Protein AF-A0A3E4QDT4-F1 (afdb_monomer_lite)

Radius of gyration: 15.28 Å; chains: 1; bounding box: 35×29×39 Å

Sequence (123 aa):
MFSNYIKPDCNANLKYNVKLIAPSLWNIVSEDVKSSIAVKFASLREVKGKDGANEALSFLKLVNGVSYIPESYKEVIFKKHAQFLIDAHYEWNNFYNEPNFAKELDTLGYEIPIASLNTYLKA

Organism: NCBI:txid28130

Secondary structure (DSSP, 8-state):
-HHHHTSTT--HHHHHHHHHHHHHHHTTS-HHHHHHHHHHHHHHHHSS-HHHHHHHHHHHHHTT-GGGS-HHHHHHHHHHHHHHHHHHHHSTTHHHHHHHHHHHHHTT-S---GGGHHHHTT-

Structure (mmCIF, N/CA/C/O backbone):
data_AF-A0A3E4QDT4-F1
#
_entry.id   AF-A0A3E4QDT4-F1
#
loop_
_atom_site.group_PDB
_atom_site.id
_atom_site.type_symbol
_atom_site.label_atom_id
_atom_site.label_alt_id
_atom_site.label_comp_id
_atom_site.label_asym_id
_atom_site.label_entity_id
_atom_site.label_seq_id
_atom_site.pdbx_PDB_ins_code
_atom_site.Cartn_x
_atom_site.Cartn_y
_atom_site.Cartn_z
_atom_site.occupancy
_atom_site.B_iso_or_equiv
_atom_site.auth_seq_id
_atom_site.auth_comp_id
_atom_site.auth_asym_id
_atom_site.auth_atom_id
_atom_site.pdbx_PDB_model_num
ATOM 1 N N . MET A 1 1 ? -4.521 0.763 18.890 1.00 71.06 1 MET A N 1
ATOM 2 C CA . MET A 1 1 ? -4.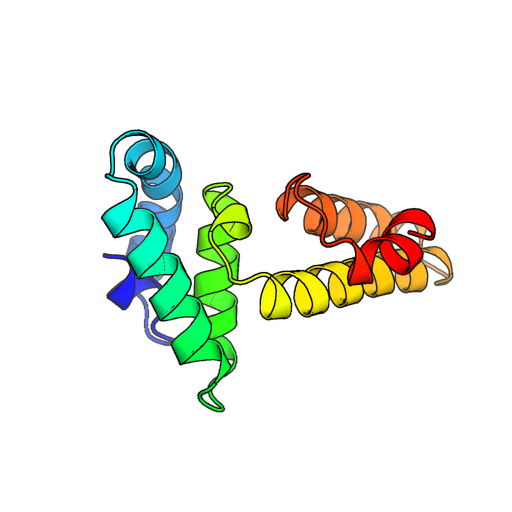068 -0.441 18.154 1.00 71.06 1 MET A CA 1
ATOM 3 C C . MET A 1 1 ? -3.141 -0.068 16.999 1.00 71.06 1 MET A C 1
ATOM 5 O O . MET A 1 1 ? -1.958 -0.365 17.099 1.00 71.06 1 MET A O 1
ATOM 9 N N . PHE A 1 2 ? -3.615 0.675 15.990 1.00 77.75 2 PHE A N 1
ATOM 10 C CA . PHE A 1 2 ? -2.793 1.162 14.866 1.00 77.75 2 PHE A CA 1
ATOM 11 C C . PHE A 1 2 ? -1.509 1.891 15.306 1.00 77.75 2 PHE A C 1
ATOM 13 O O . PHE A 1 2 ? -0.419 1.545 14.869 1.00 77.75 2 PHE A O 1
ATOM 20 N N . SER A 1 3 ? -1.599 2.809 16.275 1.00 81.31 3 SER A N 1
ATOM 21 C CA . SER A 1 3 ? -0.431 3.554 16.770 1.00 81.31 3 SER A CA 1
ATOM 22 C C . SER A 1 3 ? 0.665 2.694 17.412 1.00 81.31 3 SER A C 1
ATOM 24 O O . SER A 1 3 ? 1.799 3.146 17.479 1.00 81.31 3 SER A O 1
ATOM 26 N N . ASN A 1 4 ? 0.351 1.488 17.903 1.00 80.62 4 ASN A N 1
ATOM 27 C CA . ASN A 1 4 ? 1.360 0.544 18.404 1.00 80.62 4 ASN A CA 1
ATOM 28 C C . ASN A 1 4 ? 1.890 -0.367 17.291 1.00 80.62 4 ASN A C 1
ATOM 30 O O . ASN A 1 4 ? 3.026 -0.812 17.378 1.00 80.62 4 ASN A O 1
ATOM 34 N N . TYR A 1 5 ? 1.088 -0.628 16.254 1.00 81.88 5 TYR A N 1
ATOM 35 C CA . TYR A 1 5 ? 1.492 -1.412 15.085 1.00 81.88 5 TYR A CA 1
ATOM 36 C C . TYR A 1 5 ? 2.609 -0.723 14.287 1.00 81.88 5 TYR A C 1
ATOM 38 O O . TYR A 1 5 ? 3.546 -1.378 13.847 1.00 81.88 5 TYR A O 1
ATOM 46 N N . ILE A 1 6 ? 2.529 0.602 14.142 1.00 84.31 6 ILE A N 1
ATOM 47 C CA . ILE A 1 6 ? 3.487 1.406 13.363 1.00 84.31 6 ILE A CA 1
ATOM 48 C C . ILE A 1 6 ? 4.817 1.682 14.082 1.00 84.31 6 ILE A C 1
ATOM 50 O O . ILE A 1 6 ? 5.689 2.337 13.513 1.00 84.31 6 ILE A O 1
ATOM 54 N N . LYS A 1 7 ? 4.968 1.265 15.345 1.00 83.31 7 LYS A N 1
ATOM 55 C CA . LYS A 1 7 ? 6.198 1.507 16.105 1.00 83.31 7 LYS A CA 1
ATOM 56 C C . LYS A 1 7 ? 7.282 0.489 15.728 1.00 83.31 7 LYS A C 1
ATOM 58 O O . LYS A 1 7 ? 6.957 -0.680 15.519 1.00 83.31 7 LYS A O 1
ATOM 63 N N . PRO A 1 8 ? 8.562 0.899 15.691 1.00 73.12 8 PRO A N 1
ATOM 64 C CA . PRO A 1 8 ? 9.663 0.006 15.331 1.00 73.12 8 PRO A CA 1
ATOM 65 C C . PRO A 1 8 ? 9.871 -1.136 16.340 1.00 73.12 8 PRO A C 1
ATOM 67 O O . PRO A 1 8 ? 10.296 -2.218 15.956 1.00 73.12 8 PRO A O 1
ATOM 70 N N . ASP A 1 9 ? 9.518 -0.931 17.610 1.00 78.44 9 ASP A N 1
ATOM 71 C CA . ASP A 1 9 ? 9.620 -1.902 18.707 1.00 78.44 9 ASP A CA 1
ATOM 72 C C . ASP A 1 9 ? 8.342 -2.746 18.900 1.00 78.44 9 ASP A C 1
ATOM 74 O O . ASP A 1 9 ? 8.140 -3.367 19.946 1.00 78.44 9 ASP A O 1
ATOM 78 N N . CYS A 1 10 ? 7.447 -2.777 17.905 1.00 80.56 10 CYS A N 1
ATOM 79 C CA . CYS A 1 10 ? 6.197 -3.524 18.004 1.00 80.56 10 CYS A CA 1
ATOM 80 C C . CYS A 1 10 ? 6.449 -5.028 18.201 1.00 80.56 10 CYS A C 1
ATOM 82 O O . CYS A 1 10 ? 7.122 -5.680 17.402 1.00 80.56 10 CYS A O 1
ATOM 84 N N . ASN A 1 11 ? 5.839 -5.602 19.241 1.00 86.81 11 ASN A N 1
ATOM 85 C CA . ASN A 1 11 ? 5.878 -7.038 19.497 1.00 86.81 11 ASN A CA 1
ATOM 86 C C . ASN A 1 11 ? 5.330 -7.838 18.294 1.00 86.81 11 ASN A C 1
ATOM 88 O O . ASN A 1 11 ? 4.247 -7.545 17.783 1.00 86.81 11 ASN A O 1
ATOM 92 N N . ALA A 1 12 ? 6.045 -8.890 17.879 1.00 86.31 12 ALA A N 1
ATOM 93 C CA . ALA A 1 12 ? 5.688 -9.695 16.708 1.00 86.31 12 ALA A CA 1
ATOM 94 C C . ALA A 1 12 ? 4.295 -10.350 16.808 1.00 86.31 12 ALA A C 1
ATOM 96 O O . ALA A 1 12 ? 3.544 -10.330 15.832 1.00 86.31 12 ALA A O 1
ATOM 97 N N . ASN A 1 13 ? 3.912 -10.858 17.986 1.00 88.81 13 ASN A N 1
ATOM 98 C CA . ASN A 1 13 ? 2.590 -11.455 18.209 1.00 88.81 13 ASN A CA 1
ATOM 99 C C . ASN A 1 13 ? 1.488 -10.400 18.109 1.00 88.81 13 ASN A C 1
ATOM 101 O O . ASN A 1 13 ? 0.453 -10.636 17.490 1.00 88.81 13 ASN A O 1
ATOM 105 N N . LEU A 1 14 ? 1.723 -9.208 18.668 1.00 86.38 14 LEU A N 1
ATOM 106 C CA . LEU A 1 14 ? 0.791 -8.091 18.521 1.00 86.38 14 LEU A CA 1
ATOM 107 C C . LEU A 1 14 ? 0.629 -7.721 17.044 1.00 86.38 14 LEU A C 1
ATOM 109 O O . LEU A 1 14 ? -0.494 -7.573 16.570 1.00 86.38 14 LEU A O 1
ATOM 113 N N . LYS A 1 15 ? 1.738 -7.612 16.308 1.00 87.38 15 LYS A N 1
ATOM 114 C CA . LYS A 1 15 ? 1.732 -7.271 14.884 1.00 87.38 15 LYS A CA 1
ATOM 115 C C . LYS A 1 15 ? 0.961 -8.302 14.059 1.00 87.38 15 LYS A C 1
ATOM 117 O O . LYS A 1 15 ? 0.152 -7.918 13.220 1.00 87.38 15 LYS A O 1
ATOM 122 N N . TYR A 1 16 ? 1.161 -9.590 14.333 1.00 88.69 16 TYR A N 1
ATOM 123 C CA . TYR A 1 16 ? 0.429 -10.683 13.694 1.00 88.69 16 TYR A CA 1
ATOM 124 C C . TYR A 1 16 ? -1.077 -10.621 13.987 1.00 88.69 16 TYR A C 1
ATOM 126 O O . TYR A 1 16 ? -1.883 -10.600 13.059 1.00 88.69 16 TYR A O 1
ATOM 134 N N . ASN A 1 17 ? -1.460 -10.481 15.258 1.00 90.31 17 ASN A N 1
ATOM 135 C CA . ASN A 1 17 ? -2.867 -10.388 15.657 1.00 90.31 17 ASN A CA 1
ATOM 136 C C . ASN A 1 17 ? -3.561 -9.177 15.023 1.00 90.31 17 ASN A C 1
ATOM 138 O O . ASN A 1 17 ? -4.700 -9.274 14.569 1.00 90.31 17 ASN A O 1
ATOM 142 N N . VAL A 1 18 ? -2.864 -8.038 14.941 1.00 89.19 18 VAL A N 1
ATOM 143 C CA . VAL A 1 18 ? -3.380 -6.850 14.252 1.00 89.19 18 VAL A CA 1
ATOM 144 C C . VAL A 1 18 ? -3.632 -7.145 12.779 1.00 89.19 18 VAL A C 1
ATOM 146 O O . VAL A 1 18 ? -4.704 -6.806 12.291 1.00 89.19 18 VAL A O 1
ATOM 149 N N . LYS A 1 19 ? -2.695 -7.799 12.083 1.00 90.38 19 LYS A N 1
ATOM 150 C CA . LYS A 1 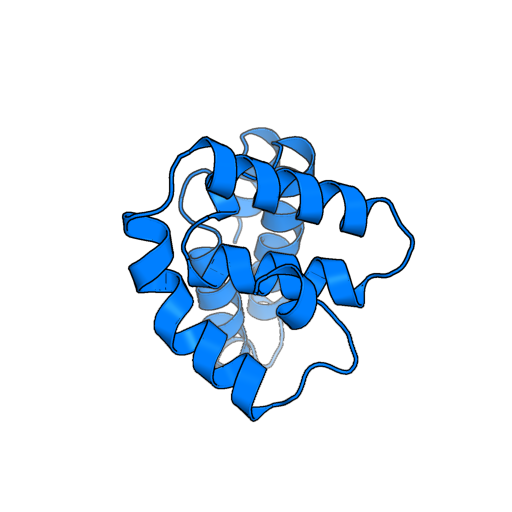19 ? -2.864 -8.141 10.663 1.00 90.38 19 LYS A CA 1
ATOM 151 C C . LYS A 1 19 ? -4.051 -9.074 10.416 1.00 90.38 19 LYS A C 1
ATOM 153 O O . LYS A 1 19 ? -4.722 -8.926 9.404 1.00 90.38 19 LYS A O 1
ATOM 158 N N . LEU A 1 20 ? -4.331 -9.995 11.338 1.00 91.88 20 LEU A N 1
ATOM 159 C CA . LEU A 1 20 ? -5.483 -10.894 11.229 1.00 91.88 20 LEU A CA 1
ATOM 160 C C . LEU A 1 20 ? -6.822 -10.170 11.403 1.00 91.88 20 LEU A C 1
ATOM 162 O O . LEU A 1 20 ? -7.780 -10.459 10.696 1.00 91.88 20 LEU A O 1
ATOM 166 N N . ILE A 1 21 ? -6.898 -9.240 12.356 1.00 92.94 21 ILE A N 1
ATOM 167 C CA . ILE A 1 21 ? -8.167 -8.622 12.763 1.00 92.94 21 ILE A CA 1
ATOM 168 C C . ILE A 1 21 ? -8.473 -7.351 11.949 1.00 92.94 21 ILE A C 1
ATOM 170 O O . ILE A 1 21 ? -9.638 -7.004 11.750 1.00 92.94 21 ILE A O 1
ATOM 174 N N . ALA A 1 22 ? -7.442 -6.647 11.471 1.00 92.94 22 ALA A N 1
ATOM 175 C CA . ALA A 1 22 ? -7.580 -5.355 10.803 1.00 92.94 22 ALA A CA 1
ATOM 176 C C . ALA A 1 22 ? -8.523 -5.358 9.584 1.00 92.94 22 ALA A C 1
ATOM 178 O O . ALA A 1 22 ? -9.351 -4.449 9.531 1.00 92.94 22 ALA A O 1
ATOM 179 N N . PRO A 1 23 ? -8.486 -6.342 8.659 1.00 93.81 23 PRO A N 1
ATOM 180 C CA . PRO A 1 23 ? -9.407 -6.366 7.518 1.00 93.81 23 PRO A CA 1
ATOM 181 C C . PRO A 1 23 ? -10.879 -6.430 7.942 1.00 93.81 23 PRO A C 1
ATOM 183 O O . PRO A 1 23 ? -11.715 -5.709 7.405 1.00 93.81 23 PRO A O 1
ATOM 186 N N . SER A 1 24 ? -11.196 -7.236 8.959 1.00 93.25 24 SER A N 1
ATOM 187 C CA . SER A 1 24 ? -12.561 -7.354 9.483 1.00 93.25 24 SER A CA 1
ATOM 188 C C . SER A 1 24 ? -13.019 -6.071 10.172 1.00 93.25 24 SER A C 1
ATOM 190 O O . SER A 1 24 ? -14.147 -5.631 9.966 1.00 93.25 24 SER A O 1
ATOM 192 N N . LEU A 1 25 ? -12.143 -5.439 10.963 1.00 92.19 25 LEU A N 1
ATOM 193 C CA . LEU A 1 25 ? -12.459 -4.163 11.612 1.00 92.19 25 LEU A CA 1
ATOM 194 C C . LEU A 1 25 ? -12.638 -3.032 10.600 1.00 92.19 25 LEU A C 1
ATOM 196 O O . LEU A 1 25 ? -13.502 -2.183 10.801 1.00 92.19 25 LEU A O 1
ATOM 200 N N . TRP A 1 26 ? -11.862 -3.023 9.515 1.00 94.88 26 TRP A N 1
ATOM 201 C CA . TRP A 1 26 ? -11.933 -1.983 8.490 1.00 94.88 26 TRP A CA 1
ATOM 202 C C . TRP A 1 26 ? -13.335 -1.840 7.882 1.00 94.88 26 TRP A C 1
ATOM 204 O O . TRP A 1 26 ? -13.768 -0.730 7.582 1.00 94.88 26 TRP A O 1
ATOM 214 N N . ASN A 1 27 ? -14.081 -2.942 7.783 1.00 93.00 27 ASN A N 1
ATOM 215 C CA . ASN A 1 27 ? -15.451 -2.952 7.261 1.00 93.00 27 ASN A CA 1
ATOM 216 C C . ASN A 1 27 ? -16.503 -2.404 8.241 1.00 93.00 27 ASN A C 1
ATOM 218 O O . ASN A 1 27 ? -17.643 -2.188 7.843 1.00 93.00 27 ASN A O 1
ATOM 222 N N . ILE A 1 28 ? -16.146 -2.208 9.514 1.00 94.56 28 ILE A N 1
ATOM 223 C CA . ILE A 1 28 ? -17.079 -1.827 10.589 1.00 94.56 28 ILE A CA 1
ATOM 224 C C . ILE A 1 28 ? -16.767 -0.420 11.123 1.00 94.56 28 ILE A C 1
ATOM 226 O O . ILE A 1 28 ? -17.651 0.265 11.634 1.00 94.56 28 ILE A O 1
ATOM 230 N N . VAL A 1 29 ? -15.512 0.028 11.025 1.00 93.94 29 VAL A N 1
ATOM 231 C CA . VAL A 1 29 ? -15.109 1.369 11.470 1.00 93.94 29 VAL A CA 1
ATOM 232 C C . VAL A 1 29 ? -15.688 2.465 10.574 1.00 93.94 29 VAL A C 1
ATOM 234 O O . VAL A 1 29 ? -15.875 2.278 9.372 1.00 93.94 29 VAL A O 1
ATOM 237 N N . SER A 1 30 ? -15.931 3.635 11.166 1.00 94.88 30 SER A N 1
ATOM 238 C CA . SER A 1 30 ? -16.435 4.798 10.440 1.00 94.88 30 SER A CA 1
ATOM 239 C C . SER A 1 30 ? -15.408 5.365 9.457 1.00 94.88 30 SER A C 1
ATOM 241 O O . SER A 1 30 ? -14.193 5.215 9.622 1.00 94.88 30 SER A O 1
ATOM 243 N N . GLU A 1 31 ? -15.912 6.094 8.464 1.00 93.50 31 GLU A N 1
ATOM 244 C CA . GLU A 1 31 ? -15.101 6.821 7.483 1.00 93.50 31 GLU A CA 1
ATOM 245 C C . GLU A 1 31 ? -14.139 7.827 8.138 1.00 93.50 31 GLU A C 1
ATOM 247 O O . GLU A 1 31 ? -13.004 7.984 7.683 1.00 93.50 31 GLU A O 1
ATOM 252 N N . ASP A 1 32 ? -14.531 8.434 9.263 1.00 93.38 32 ASP A N 1
ATOM 253 C CA . ASP A 1 32 ? -13.669 9.337 10.036 1.00 93.38 32 ASP A CA 1
ATOM 254 C C . ASP A 1 32 ? -12.423 8.622 10.576 1.00 93.38 32 ASP A C 1
ATOM 256 O O . ASP A 1 32 ? -11.317 9.165 10.543 1.00 93.38 32 ASP A O 1
ATOM 260 N N . VAL A 1 33 ? -12.573 7.378 11.048 1.00 92.69 33 VAL A N 1
ATOM 261 C CA . VAL A 1 33 ? -11.451 6.574 11.556 1.00 92.69 33 VAL A CA 1
ATOM 262 C C . VAL A 1 33 ? -10.518 6.182 10.415 1.00 92.69 33 VAL A C 1
ATOM 264 O O . VAL A 1 33 ? -9.298 6.295 10.560 1.00 92.69 33 VAL A O 1
ATOM 267 N N . LYS A 1 34 ? -11.070 5.767 9.270 1.00 94.38 34 LYS A N 1
ATOM 268 C CA . LYS A 1 34 ? -10.283 5.436 8.070 1.00 94.38 34 LYS A CA 1
ATOM 269 C C . LYS A 1 34 ? -9.485 6.647 7.585 1.00 94.38 34 LYS A C 1
ATOM 271 O O . LYS A 1 34 ? -8.273 6.553 7.378 1.00 94.38 34 LYS A O 1
ATOM 276 N N . SER A 1 35 ? -10.138 7.806 7.527 1.00 93.12 35 SER A N 1
ATOM 277 C CA . SER A 1 35 ? -9.518 9.085 7.169 1.00 93.12 35 SER A CA 1
ATOM 278 C C . SER A 1 35 ? -8.434 9.495 8.169 1.00 93.12 35 SER A C 1
ATOM 280 O O . SER A 1 35 ? -7.340 9.891 7.775 1.00 93.12 35 SER A O 1
ATOM 282 N N . SER A 1 36 ? -8.677 9.326 9.473 1.00 93.12 36 SER A N 1
ATOM 283 C CA . SER A 1 36 ? -7.686 9.603 10.521 1.00 93.12 36 SER A CA 1
ATOM 284 C C . SER A 1 36 ? -6.417 8.752 10.369 1.00 93.12 36 SER A C 1
ATOM 286 O O . SER A 1 36 ? -5.301 9.256 10.532 1.00 93.12 36 SER A O 1
ATOM 288 N N . ILE A 1 37 ? -6.562 7.476 9.996 1.00 92.94 37 ILE A N 1
ATOM 289 C CA . ILE A 1 37 ? -5.430 6.578 9.723 1.00 92.94 37 ILE A CA 1
ATOM 290 C C . ILE A 1 37 ? -4.626 7.069 8.509 1.00 92.94 37 ILE A C 1
ATOM 292 O O . ILE A 1 37 ? -3.393 7.106 8.573 1.00 92.94 37 ILE A O 1
ATOM 296 N N . ALA A 1 38 ? -5.290 7.509 7.437 1.00 92.25 38 ALA A N 1
ATOM 297 C CA . ALA A 1 38 ? -4.619 8.063 6.261 1.00 92.25 38 ALA A CA 1
ATOM 298 C C . ALA A 1 38 ? -3.888 9.387 6.553 1.00 92.25 38 ALA A C 1
ATOM 300 O O . ALA A 1 38 ? -2.743 9.568 6.130 1.00 92.25 38 ALA A O 1
ATOM 301 N N . VAL A 1 39 ? -4.487 10.278 7.350 1.00 91.62 39 VAL A N 1
ATOM 302 C CA . VAL A 1 39 ? -3.822 11.502 7.836 1.00 91.62 39 VAL A CA 1
ATOM 303 C C . VAL A 1 39 ? -2.581 11.146 8.650 1.00 91.62 39 VAL A C 1
ATOM 305 O O . VAL A 1 39 ? -1.516 11.727 8.448 1.00 91.62 39 VAL A O 1
ATOM 308 N N . LYS A 1 40 ? -2.672 10.137 9.526 1.00 91.12 40 LYS A N 1
ATOM 309 C CA . LYS A 1 40 ? -1.521 9.684 10.312 1.00 91.12 40 LYS A CA 1
ATOM 310 C C . LYS A 1 40 ? -0.395 9.152 9.425 1.00 91.12 40 LYS A C 1
ATOM 312 O O . LYS A 1 40 ? 0.765 9.440 9.711 1.00 91.12 40 LYS A O 1
ATOM 317 N N . PHE A 1 41 ? -0.718 8.413 8.360 1.00 92.00 41 PHE A N 1
ATOM 318 C CA . PHE A 1 41 ? 0.258 8.003 7.348 1.00 92.00 41 PHE A CA 1
ATOM 319 C C . PHE A 1 41 ? 0.949 9.216 6.704 1.00 92.00 41 PHE A C 1
ATOM 321 O O . PHE A 1 41 ? 2.179 9.252 6.664 1.00 92.00 41 PHE A O 1
ATOM 328 N N . ALA A 1 42 ? 0.183 10.217 6.257 1.00 89.56 42 ALA A N 1
ATOM 329 C CA . ALA A 1 42 ? 0.732 11.421 5.634 1.00 89.56 42 ALA A CA 1
ATOM 330 C C . ALA A 1 42 ? 1.704 12.151 6.576 1.00 89.56 42 ALA A C 1
ATOM 332 O O . ALA A 1 42 ? 2.841 12.419 6.197 1.00 89.56 42 ALA A O 1
ATOM 333 N N . SER A 1 43 ? 1.324 12.351 7.843 1.00 89.50 43 SER A N 1
ATOM 334 C CA . SER A 1 43 ? 2.208 12.975 8.837 1.00 89.50 43 SER A CA 1
ATOM 335 C C . SER A 1 43 ? 3.495 12.176 9.081 1.00 89.50 43 SER A C 1
ATOM 337 O O . SER A 1 43 ? 4.559 12.756 9.273 1.00 89.50 43 SER A O 1
ATOM 339 N N . LEU A 1 44 ? 3.431 10.838 9.075 1.00 88.19 44 LEU A N 1
ATOM 340 C CA . LEU A 1 44 ? 4.627 9.994 9.213 1.00 88.19 44 LEU A CA 1
ATOM 341 C C . LEU A 1 44 ? 5.549 10.094 7.995 1.00 88.19 44 LEU A C 1
ATOM 343 O O . LEU A 1 44 ? 6.755 9.931 8.142 1.00 88.19 44 LEU A O 1
ATOM 347 N N . ARG A 1 45 ? 4.993 10.343 6.806 1.00 86.00 45 ARG A N 1
ATOM 348 C CA . ARG A 1 45 ? 5.746 10.495 5.556 1.00 86.00 45 ARG A CA 1
ATOM 349 C C . ARG A 1 45 ? 6.514 11.820 5.498 1.00 86.00 45 ARG A C 1
ATOM 351 O O . ARG A 1 45 ? 7.586 11.861 4.901 1.00 86.00 45 ARG A O 1
ATOM 358 N N . GLU A 1 46 ? 5.970 12.874 6.104 1.00 82.50 46 GLU A N 1
ATOM 359 C CA . GLU A 1 46 ? 6.600 14.201 6.195 1.00 82.50 46 GLU A CA 1
ATOM 360 C C . GLU A 1 46 ? 7.789 14.215 7.161 1.00 82.50 46 GLU A C 1
ATOM 362 O O . GLU A 1 46 ? 8.802 14.877 6.922 1.00 82.50 46 GLU A O 1
ATOM 367 N N . VAL A 1 47 ? 7.698 13.445 8.246 1.00 79.94 47 VAL A N 1
ATOM 368 C CA . VAL A 1 47 ? 8.811 13.249 9.175 1.00 79.94 47 VAL A CA 1
ATOM 369 C C . VAL A 1 47 ? 9.836 12.312 8.527 1.00 79.94 47 VAL A C 1
ATOM 371 O O . VAL A 1 47 ? 9.487 11.285 7.956 1.00 79.94 47 VAL A O 1
ATOM 374 N N . LYS A 1 48 ? 11.139 12.609 8.647 1.00 60.28 48 LYS A N 1
ATOM 375 C CA . LYS A 1 48 ? 12.242 11.808 8.061 1.00 60.28 48 LYS A CA 1
ATOM 376 C C . LYS A 1 48 ? 12.386 10.366 8.618 1.00 60.28 48 LYS A C 1
ATOM 378 O O . LYS A 1 48 ? 13.418 9.736 8.405 1.00 60.28 48 LYS A O 1
ATOM 383 N N . GLY A 1 49 ? 11.377 9.822 9.302 1.00 61.97 49 GLY A N 1
ATOM 384 C CA . GLY A 1 49 ? 11.312 8.439 9.780 1.00 61.97 49 GLY A CA 1
ATOM 385 C C . GLY A 1 49 ? 10.568 7.537 8.792 1.00 61.97 49 GLY A C 1
ATOM 386 O O . GLY A 1 49 ? 9.351 7.391 8.874 1.00 61.97 49 GLY A O 1
ATOM 387 N N . LYS A 1 50 ? 11.300 6.913 7.861 1.00 68.56 50 LYS A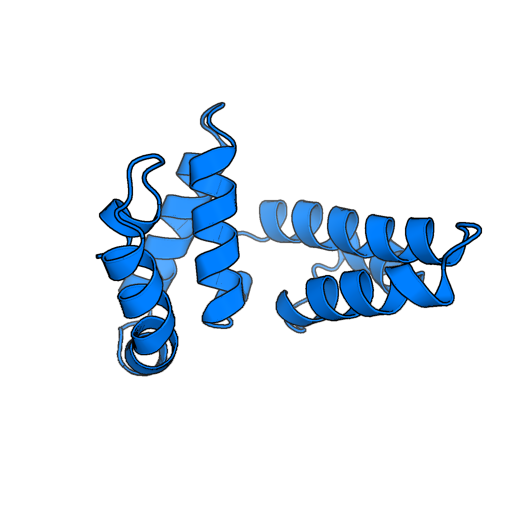 N 1
ATOM 388 C CA . LYS A 1 50 ? 10.719 6.092 6.778 1.00 68.56 50 LYS A CA 1
ATOM 389 C C . LYS A 1 50 ? 9.981 4.845 7.282 1.00 68.56 50 LYS A C 1
ATOM 391 O O . LYS A 1 50 ? 9.002 4.434 6.662 1.00 68.56 50 LYS A O 1
ATOM 396 N N . ASP A 1 51 ? 10.411 4.273 8.403 1.00 81.31 51 ASP A N 1
ATOM 397 C CA . ASP A 1 51 ? 9.933 2.960 8.851 1.00 81.31 51 ASP A CA 1
ATOM 398 C C . ASP A 1 51 ? 8.465 2.993 9.288 1.00 81.31 51 ASP A C 1
ATOM 400 O O . ASP A 1 51 ? 7.662 2.190 8.821 1.00 81.31 51 ASP A O 1
ATOM 404 N N . GLY A 1 52 ? 8.070 3.992 10.084 1.00 83.81 52 GLY A N 1
ATOM 405 C CA . GLY A 1 52 ? 6.675 4.145 10.512 1.00 83.81 52 GLY A CA 1
ATOM 406 C C . GLY A 1 52 ? 5.718 4.411 9.345 1.00 83.81 52 GLY A C 1
ATOM 407 O O . GLY A 1 52 ? 4.604 3.887 9.324 1.00 83.81 52 GLY A O 1
ATOM 408 N N . ALA A 1 53 ? 6.158 5.176 8.339 1.00 88.12 53 ALA A N 1
ATOM 409 C CA . ALA A 1 53 ? 5.371 5.427 7.133 1.00 88.12 53 ALA A CA 1
ATOM 410 C C . ALA A 1 53 ? 5.216 4.160 6.271 1.00 88.12 53 ALA A C 1
ATOM 412 O O . ALA A 1 53 ? 4.140 3.921 5.722 1.00 88.12 53 ALA A O 1
ATOM 413 N N . ASN A 1 54 ? 6.259 3.330 6.170 1.00 89.38 54 ASN A N 1
ATOM 414 C CA . ASN A 1 54 ? 6.202 2.055 5.450 1.00 89.38 54 ASN A CA 1
ATOM 415 C C . ASN A 1 54 ? 5.277 1.047 6.144 1.00 89.38 54 ASN A C 1
ATOM 417 O O . ASN A 1 54 ? 4.504 0.357 5.478 1.00 89.38 54 ASN A O 1
ATOM 421 N N . GLU A 1 55 ? 5.301 0.991 7.476 1.00 89.62 55 GLU A N 1
ATOM 422 C CA . GLU A 1 55 ? 4.384 0.151 8.252 1.00 89.62 55 GLU A CA 1
ATOM 423 C C . GLU A 1 55 ? 2.935 0.614 8.110 1.00 89.62 55 GLU A C 1
ATOM 425 O O . GLU A 1 55 ? 2.044 -0.200 7.865 1.00 89.62 55 GLU A O 1
ATOM 430 N N . ALA A 1 56 ? 2.694 1.924 8.188 1.00 91.81 56 ALA A N 1
ATOM 431 C CA . ALA A 1 56 ? 1.374 2.499 7.960 1.00 91.81 56 ALA A CA 1
ATOM 432 C C . ALA A 1 56 ? 0.857 2.206 6.539 1.00 91.81 56 ALA A C 1
ATOM 434 O O . ALA A 1 56 ? -0.295 1.805 6.384 1.00 91.81 56 ALA A O 1
ATOM 435 N N . LEU A 1 57 ? 1.707 2.323 5.513 1.00 92.69 57 LEU A N 1
ATOM 436 C CA . LEU A 1 57 ? 1.342 1.949 4.144 1.00 92.69 57 LEU A CA 1
ATOM 437 C C . LEU A 1 57 ? 1.038 0.452 4.025 1.00 92.69 57 LEU A C 1
ATOM 439 O O . LEU A 1 57 ? 0.065 0.078 3.382 1.00 92.69 57 LEU A O 1
ATOM 443 N N . SER A 1 58 ? 1.837 -0.404 4.663 1.00 91.81 58 SER A N 1
ATOM 444 C CA . SER A 1 58 ? 1.614 -1.855 4.661 1.00 91.81 58 SER A CA 1
ATOM 445 C C . SER A 1 58 ? 0.278 -2.221 5.307 1.00 91.81 58 SER A C 1
ATOM 447 O O . SER A 1 58 ? -0.432 -3.091 4.810 1.00 91.81 58 SER A O 1
ATOM 449 N N . PHE A 1 59 ? -0.093 -1.528 6.388 1.00 93.50 59 PHE A N 1
ATOM 450 C CA . PHE A 1 59 ? -1.411 -1.660 7.001 1.00 93.50 59 PHE A CA 1
ATOM 451 C C . PHE A 1 59 ? -2.523 -1.214 6.044 1.00 93.50 59 PHE A C 1
ATOM 453 O O . PHE A 1 59 ? -3.507 -1.928 5.893 1.00 93.50 59 PHE A O 1
ATOM 460 N N . LEU A 1 60 ? -2.363 -0.068 5.372 1.00 94.12 60 LEU A N 1
ATOM 461 C CA . LEU A 1 60 ? -3.357 0.444 4.423 1.00 94.12 60 LEU A CA 1
ATOM 462 C C . LEU A 1 60 ? -3.540 -0.482 3.214 1.00 94.12 60 LEU A C 1
ATOM 464 O O . LEU A 1 60 ? -4.675 -0.722 2.823 1.00 94.12 60 LEU A O 1
ATOM 468 N N . LYS A 1 61 ? -2.464 -1.067 2.673 1.00 93.75 61 LYS A N 1
ATOM 469 C CA . LYS A 1 61 ? -2.546 -2.102 1.626 1.00 93.75 61 LYS A CA 1
ATOM 470 C C . LYS A 1 61 ? -3.324 -3.329 2.108 1.00 93.75 61 LYS A C 1
ATOM 472 O O . LYS A 1 61 ? -4.217 -3.801 1.421 1.00 93.75 61 LYS A O 1
ATOM 477 N N . LEU A 1 62 ? -3.032 -3.810 3.319 1.00 93.50 62 LEU A N 1
ATOM 478 C CA . LEU A 1 62 ? -3.682 -4.989 3.902 1.00 93.50 62 LEU A CA 1
ATOM 479 C C . LEU A 1 62 ? -5.207 -4.852 4.021 1.00 93.50 62 LEU A C 1
ATOM 481 O O . LEU A 1 62 ? -5.923 -5.843 3.915 1.00 93.50 62 LEU A O 1
ATOM 485 N N . VAL A 1 63 ? -5.695 -3.639 4.279 1.00 93.50 63 VAL A N 1
ATOM 486 C CA . VAL A 1 63 ? -7.126 -3.356 4.465 1.00 93.50 63 VAL A CA 1
ATOM 487 C C . VAL A 1 63 ? -7.779 -2.719 3.234 1.00 93.50 63 VAL A C 1
ATOM 489 O O . VAL A 1 63 ? -8.904 -2.240 3.332 1.00 93.50 63 VAL A O 1
ATOM 492 N N . ASN A 1 64 ? -7.088 -2.679 2.086 1.00 91.62 64 ASN A N 1
ATOM 493 C CA . ASN A 1 64 ? -7.524 -1.970 0.874 1.00 91.62 64 ASN A CA 1
ATOM 494 C C . ASN A 1 64 ? -7.881 -0.488 1.127 1.00 91.62 64 ASN A C 1
ATOM 496 O O . ASN A 1 64 ? -8.781 0.075 0.512 1.00 91.62 64 ASN A O 1
ATOM 500 N N . GLY A 1 65 ? -7.178 0.156 2.060 1.00 92.62 65 GLY A N 1
ATOM 501 C CA . GLY A 1 65 ? -7.397 1.537 2.492 1.00 92.62 65 GLY A CA 1
ATOM 502 C C . GLY A 1 65 ? -6.547 2.579 1.762 1.00 92.62 65 GLY A C 1
ATOM 503 O O . GLY A 1 65 ? -6.516 3.734 2.178 1.00 92.62 65 GLY A O 1
ATOM 504 N N . VAL A 1 66 ? -5.822 2.202 0.704 1.00 93.12 66 VAL A N 1
ATOM 505 C CA . VAL A 1 66 ? -4.945 3.122 -0.050 1.00 93.12 66 VAL A CA 1
ATOM 506 C C . VAL A 1 66 ? -5.733 4.270 -0.696 1.00 93.12 66 VAL A C 1
ATOM 508 O O . VAL A 1 66 ? -5.194 5.368 -0.813 1.00 93.12 66 VAL A O 1
ATOM 511 N N . SER A 1 67 ? -7.015 4.067 -1.016 1.00 91.81 67 SER A N 1
ATOM 512 C CA . SER A 1 67 ? -7.934 5.095 -1.535 1.00 91.81 67 SER A CA 1
ATOM 513 C C . SER A 1 67 ? -8.055 6.332 -0.635 1.00 91.81 67 SER A C 1
ATOM 515 O O . SER A 1 67 ? -8.198 7.447 -1.132 1.00 91.81 67 SER A O 1
ATOM 517 N N . TYR A 1 68 ? -7.915 6.160 0.684 1.00 92.62 68 TYR A N 1
ATOM 518 C CA . TYR A 1 68 ? -8.010 7.242 1.672 1.00 92.62 68 TYR A CA 1
ATOM 519 C C . TYR A 1 68 ? -6.756 8.120 1.738 1.00 92.62 68 TYR A C 1
ATOM 521 O O . TYR A 1 68 ? -6.764 9.173 2.379 1.00 92.62 68 TYR A O 1
ATOM 529 N N . ILE A 1 69 ? -5.651 7.690 1.123 1.00 92.94 69 ILE A N 1
ATOM 530 C CA . ILE A 1 69 ? -4.401 8.449 1.108 1.00 92.94 69 ILE A CA 1
ATOM 531 C C . ILE A 1 69 ? -4.559 9.673 0.186 1.00 92.94 69 ILE A C 1
ATOM 533 O O . ILE A 1 69 ? -5.129 9.544 -0.900 1.00 92.94 69 ILE A O 1
ATOM 537 N N . PRO A 1 70 ? -4.006 10.850 0.550 1.00 90.62 70 PRO A N 1
ATOM 538 C CA . PRO A 1 70 ? -4.028 12.013 -0.331 1.00 90.62 70 PRO A CA 1
ATOM 539 C C . PRO A 1 70 ? -3.408 11.731 -1.707 1.00 90.62 70 PRO A C 1
ATOM 541 O O . PRO A 1 70 ? -2.392 11.039 -1.821 1.00 90.62 70 PRO A O 1
ATOM 544 N N . GLU A 1 71 ? -3.994 12.329 -2.744 1.00 89.81 71 GLU A N 1
ATOM 545 C CA . GLU A 1 71 ? -3.657 12.088 -4.153 1.00 89.81 71 GLU A CA 1
ATOM 546 C C . GLU A 1 71 ? -2.158 12.241 -4.460 1.00 89.81 71 GLU A C 1
ATOM 548 O O . GLU A 1 71 ? -1.571 11.391 -5.125 1.00 89.81 71 GLU A O 1
ATOM 553 N N . SER A 1 72 ? -1.510 13.268 -3.902 1.00 89.62 72 SER A N 1
ATOM 554 C CA . SER A 1 72 ? -0.076 13.530 -4.087 1.00 89.62 72 SER A CA 1
ATOM 555 C C . SER A 1 72 ? 0.814 12.384 -3.596 1.00 89.62 72 SER A C 1
ATOM 557 O O . SER A 1 72 ? 1.826 12.060 -4.217 1.00 89.62 72 SER A O 1
ATOM 559 N N . TYR A 1 73 ? 0.438 11.726 -2.497 1.00 90.81 73 TYR A N 1
ATOM 560 C CA . TYR A 1 73 ? 1.162 10.562 -1.996 1.00 90.81 73 TYR A CA 1
ATOM 561 C C . TYR A 1 73 ? 0.836 9.310 -2.805 1.00 90.81 73 TYR A C 1
ATOM 563 O O . TYR A 1 73 ? 1.755 8.535 -3.083 1.00 90.81 73 TYR A O 1
ATOM 571 N N . LYS A 1 74 ? -0.429 9.121 -3.216 1.00 91.50 74 LYS A N 1
ATOM 572 C CA . LYS A 1 74 ? -0.806 8.020 -4.114 1.00 91.50 74 LYS A CA 1
ATOM 573 C C . LYS A 1 74 ? 0.019 8.085 -5.396 1.00 91.50 74 LYS A C 1
ATOM 575 O O . LYS A 1 74 ? 0.631 7.087 -5.753 1.00 91.50 74 LYS A O 1
ATOM 580 N N . GLU A 1 75 ? 0.141 9.254 -6.020 1.00 91.94 75 GLU A N 1
ATOM 581 C CA . GLU A 1 75 ? 0.911 9.427 -7.256 1.00 91.94 75 GLU A CA 1
ATOM 582 C C . GLU A 1 75 ? 2.348 8.908 -7.111 1.00 91.94 75 GLU A C 1
ATOM 584 O O . GLU A 1 75 ? 2.816 8.115 -7.929 1.00 91.94 75 GLU A O 1
ATOM 589 N N . VAL A 1 76 ? 3.037 9.313 -6.041 1.00 91.19 76 VAL A N 1
ATOM 590 C CA . VAL A 1 76 ? 4.417 8.890 -5.767 1.00 91.19 76 VAL A CA 1
ATOM 591 C C . VAL A 1 76 ? 4.504 7.380 -5.531 1.00 91.19 76 VAL A C 1
ATOM 593 O O . VAL A 1 76 ? 5.448 6.739 -5.991 1.00 91.19 76 VAL A O 1
ATOM 596 N N . ILE A 1 77 ? 3.541 6.800 -4.810 1.00 91.81 77 ILE A N 1
ATOM 597 C CA . ILE A 1 77 ? 3.511 5.366 -4.498 1.00 91.81 77 ILE A CA 1
ATOM 598 C C . ILE A 1 77 ? 3.244 4.544 -5.765 1.00 91.81 77 ILE A C 1
ATOM 600 O O . ILE A 1 77 ? 4.007 3.621 -6.045 1.00 91.81 77 ILE A O 1
ATOM 604 N N . PHE A 1 78 ? 2.225 4.903 -6.551 1.00 94.19 78 PHE A N 1
ATOM 605 C CA . PHE A 1 78 ? 1.876 4.223 -7.800 1.00 94.19 78 PHE A CA 1
ATOM 606 C C . PHE A 1 78 ? 3.011 4.312 -8.820 1.00 94.19 78 PHE A C 1
ATOM 608 O O . PHE A 1 78 ? 3.428 3.281 -9.339 1.00 94.19 78 PHE A O 1
ATOM 615 N N . LYS A 1 79 ? 3.591 5.503 -9.042 1.00 93.62 79 LYS A N 1
ATOM 616 C CA . LYS A 1 79 ? 4.752 5.662 -9.940 1.00 93.62 79 LYS A CA 1
ATOM 617 C C . LYS A 1 79 ? 5.917 4.777 -9.521 1.00 93.62 79 LYS A C 1
ATOM 619 O O . LYS A 1 79 ? 6.522 4.127 -10.364 1.00 93.62 79 LYS A O 1
ATOM 624 N N . LYS A 1 80 ? 6.221 4.737 -8.222 1.00 93.44 80 LYS A N 1
ATOM 625 C CA . LYS A 1 80 ? 7.328 3.939 -7.692 1.00 93.44 80 LYS A CA 1
ATOM 626 C C . LYS A 1 80 ? 7.105 2.437 -7.894 1.00 93.44 80 LYS A C 1
ATOM 628 O O . LYS A 1 80 ? 8.011 1.765 -8.368 1.00 93.44 80 LYS A O 1
ATOM 633 N N . HIS A 1 81 ? 5.933 1.913 -7.532 1.00 93.81 81 HIS A N 1
ATOM 634 C CA . HIS A 1 81 ? 5.649 0.480 -7.675 1.00 93.81 81 HIS A CA 1
ATOM 635 C C . HIS A 1 81 ? 5.513 0.057 -9.143 1.00 93.81 81 HIS A C 1
ATOM 637 O O . HIS A 1 81 ? 6.000 -1.010 -9.499 1.00 93.81 81 HIS A O 1
ATOM 643 N N . ALA A 1 82 ? 4.930 0.902 -10.000 1.00 94.56 82 ALA A N 1
ATOM 644 C CA . ALA A 1 82 ? 4.898 0.662 -11.441 1.00 94.56 82 ALA A CA 1
ATOM 645 C C . ALA A 1 82 ? 6.318 0.624 -12.024 1.00 94.56 82 ALA A C 1
ATOM 647 O O . ALA A 1 82 ? 6.648 -0.287 -12.771 1.00 94.56 82 ALA A O 1
ATOM 648 N N . GLN A 1 83 ? 7.192 1.553 -11.617 1.00 94.56 83 GLN A N 1
ATOM 649 C CA . GLN A 1 83 ? 8.586 1.541 -12.058 1.00 94.56 83 GLN A CA 1
ATOM 650 C C . GLN A 1 83 ? 9.325 0.277 -11.604 1.00 94.56 83 GLN A C 1
ATOM 652 O O . GLN A 1 83 ? 10.054 -0.296 -12.397 1.00 94.56 83 GLN A O 1
ATOM 657 N N . PHE A 1 84 ? 9.097 -0.206 -10.378 1.00 94.50 84 PHE A N 1
ATOM 658 C CA . PHE A 1 84 ? 9.688 -1.469 -9.925 1.00 94.50 84 PHE A CA 1
ATOM 659 C C . PHE A 1 84 ? 9.259 -2.672 -10.765 1.00 94.50 84 PHE A C 1
ATOM 661 O O . PHE A 1 84 ? 10.083 -3.543 -11.028 1.00 94.50 84 PHE A O 1
ATOM 668 N N . L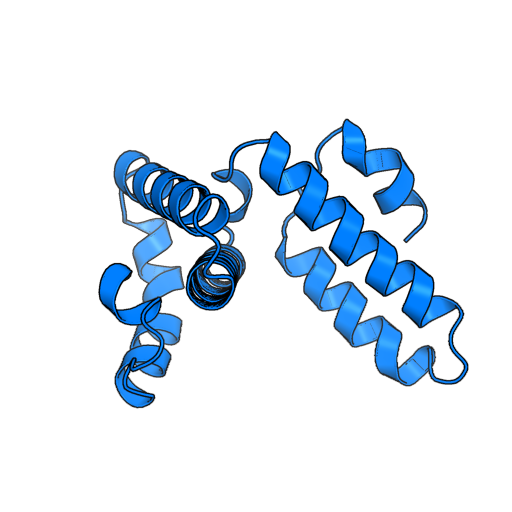EU A 1 85 ? 7.996 -2.716 -11.195 1.00 94.69 85 LEU A N 1
ATOM 669 C CA . LEU A 1 85 ? 7.518 -3.769 -12.086 1.00 94.69 85 LEU A CA 1
ATOM 670 C C . LEU A 1 85 ? 8.187 -3.679 -13.465 1.00 94.69 85 LEU A C 1
ATOM 672 O O . LEU A 1 85 ? 8.708 -4.679 -13.950 1.00 94.69 85 LEU A O 1
ATOM 676 N N . ILE A 1 86 ? 8.245 -2.475 -14.043 1.00 94.06 86 ILE A N 1
ATOM 677 C CA . ILE A 1 86 ? 8.926 -2.211 -15.320 1.00 94.06 86 ILE A CA 1
ATOM 678 C C . ILE A 1 86 ? 10.397 -2.626 -15.243 1.00 94.06 86 ILE A C 1
ATOM 680 O O . ILE A 1 86 ? 10.889 -3.324 -16.124 1.00 94.06 86 ILE A O 1
ATOM 684 N N . ASP A 1 87 ? 11.102 -2.211 -14.193 1.00 94.44 87 ASP A N 1
ATOM 685 C CA . ASP A 1 87 ? 12.522 -2.511 -14.023 1.00 94.44 87 ASP A CA 1
ATOM 686 C C . ASP A 1 87 ? 12.734 -4.027 -13.921 1.00 94.44 87 ASP A C 1
ATOM 688 O O . ASP A 1 87 ? 13.543 -4.583 -14.662 1.00 94.44 87 ASP A O 1
ATOM 692 N N . ALA A 1 88 ? 11.942 -4.712 -13.087 1.00 93.69 88 ALA A N 1
ATOM 693 C CA . ALA A 1 88 ? 12.013 -6.161 -12.924 1.00 93.69 88 ALA A CA 1
ATOM 694 C C . ALA A 1 88 ? 11.707 -6.930 -14.215 1.00 93.69 88 ALA A C 1
ATOM 696 O O . ALA A 1 88 ? 12.295 -7.984 -14.437 1.00 93.69 88 ALA A O 1
ATOM 697 N N . HIS A 1 89 ? 10.829 -6.411 -15.077 1.00 93.38 89 HIS A N 1
ATOM 698 C CA . HIS A 1 89 ? 10.521 -7.011 -16.376 1.00 93.38 89 HIS A CA 1
ATOM 699 C C . HIS A 1 89 ? 11.746 -7.048 -17.309 1.00 93.38 89 HIS A C 1
ATOM 701 O O . HIS A 1 89 ? 11.941 -8.017 -18.049 1.00 93.38 89 HIS A O 1
ATOM 707 N N . TYR A 1 90 ? 12.596 -6.016 -17.253 1.00 93.50 90 TYR A N 1
ATOM 708 C CA . TYR A 1 90 ? 13.813 -5.908 -18.068 1.00 93.50 90 TYR A CA 1
ATOM 709 C C . TYR A 1 90 ? 15.062 -6.525 -17.417 1.00 93.50 90 TYR A C 1
ATOM 711 O O . TYR A 1 90 ? 16.128 -6.558 -18.039 1.00 93.50 90 TYR A O 1
ATOM 719 N N . GLU A 1 91 ? 14.961 -7.027 -16.186 1.00 94.06 91 GLU A N 1
ATOM 720 C CA . GLU A 1 91 ? 16.051 -7.736 -15.519 1.00 94.06 91 GLU A CA 1
ATOM 721 C C . GLU A 1 91 ? 16.232 -9.169 -16.048 1.00 94.06 91 GLU A C 1
ATOM 723 O O . GLU A 1 91 ? 15.315 -9.817 -16.549 1.00 94.06 91 GLU A O 1
ATOM 728 N N . TRP A 1 92 ? 17.440 -9.714 -15.880 1.00 91.75 92 TRP A N 1
ATOM 729 C CA . TRP A 1 92 ? 17.782 -11.077 -16.308 1.00 91.75 92 TRP A CA 1
ATOM 730 C C . TRP A 1 92 ? 16.934 -12.172 -15.632 1.00 91.75 92 TRP A C 1
ATOM 732 O O . TRP A 1 92 ? 16.693 -13.231 -16.205 1.00 91.75 92 TRP A O 1
ATOM 742 N N . ASN A 1 93 ? 16.493 -11.934 -14.397 1.00 92.31 93 ASN A N 1
ATOM 743 C CA . ASN A 1 93 ? 15.671 -12.829 -13.580 1.00 92.31 93 ASN A CA 1
ATOM 744 C C . ASN A 1 93 ? 14.195 -12.389 -13.518 1.00 92.31 93 ASN A C 1
ATOM 746 O O . ASN A 1 93 ? 13.506 -12.676 -12.534 1.00 92.31 93 ASN A O 1
ATOM 750 N N . ASN A 1 94 ? 13.703 -11.728 -14.568 1.00 90.12 94 ASN A N 1
ATOM 751 C CA . ASN A 1 94 ? 12.337 -11.211 -14.668 1.00 90.12 94 ASN A CA 1
ATOM 752 C C . ASN A 1 94 ? 11.248 -12.234 -14.310 1.00 90.12 94 ASN A C 1
ATOM 754 O O . ASN A 1 94 ? 10.451 -11.967 -13.418 1.00 90.12 94 ASN A O 1
ATOM 758 N N . PHE A 1 95 ? 11.271 -13.447 -14.875 1.00 90.94 95 PHE A N 1
ATOM 759 C CA . PHE A 1 95 ? 10.273 -14.495 -14.608 1.00 90.94 95 PHE A CA 1
ATOM 760 C C . PHE A 1 95 ? 10.118 -14.833 -13.119 1.00 90.94 95 PHE A C 1
ATOM 762 O O . PHE A 1 95 ? 9.067 -15.312 -12.693 1.00 90.94 95 PHE A O 1
ATOM 769 N N . TYR A 1 96 ? 11.169 -14.611 -12.329 1.00 92.00 96 TYR A N 1
ATOM 770 C CA . TYR A 1 96 ? 11.158 -14.843 -10.892 1.00 92.00 96 TYR A CA 1
ATOM 771 C C . TYR A 1 96 ? 10.719 -13.603 -10.097 1.00 92.00 96 TYR A C 1
ATOM 773 O O . TYR A 1 96 ? 9.977 -13.727 -9.121 1.00 92.00 96 TYR A O 1
ATOM 781 N N . ASN A 1 97 ? 11.159 -12.410 -10.503 1.00 91.81 97 ASN A N 1
ATOM 782 C CA . ASN A 1 97 ? 10.942 -11.165 -9.759 1.00 91.81 97 ASN A CA 1
ATOM 783 C C . ASN A 1 97 ? 9.615 -10.474 -10.099 1.00 91.81 97 ASN A C 1
ATOM 785 O O . ASN A 1 97 ? 8.912 -10.003 -9.202 1.00 91.81 97 ASN A O 1
ATOM 789 N N . GLU A 1 98 ? 9.266 -10.430 -11.381 1.00 92.50 98 GLU A N 1
ATOM 790 C CA . GLU A 1 98 ? 8.109 -9.720 -11.930 1.00 92.50 98 GLU A CA 1
ATOM 791 C C . GLU A 1 98 ? 6.788 -10.103 -11.236 1.00 92.50 98 GLU A C 1
ATOM 793 O O . GLU A 1 98 ? 6.061 -9.194 -10.821 1.00 92.50 98 GLU A O 1
ATOM 798 N N . PRO A 1 99 ? 6.489 -11.395 -10.953 1.00 94.44 99 PRO A N 1
ATOM 799 C CA . PRO A 1 99 ? 5.249 -11.760 -10.267 1.00 94.44 99 PRO A CA 1
ATOM 800 C C . PRO A 1 99 ? 5.101 -11.140 -8.872 1.00 94.44 99 PRO A C 1
ATOM 802 O O . PRO A 1 99 ? 3.979 -10.900 -8.421 1.00 94.44 99 PRO A O 1
ATOM 805 N N . ASN A 1 100 ? 6.207 -10.894 -8.162 1.00 93.31 100 ASN A N 1
ATOM 806 C CA . ASN A 1 100 ? 6.162 -10.283 -6.834 1.00 93.31 100 ASN A CA 1
ATOM 807 C C . ASN A 1 100 ? 5.843 -8.789 -6.933 1.00 93.31 100 ASN A C 1
ATOM 809 O O . ASN A 1 100 ? 4.955 -8.312 -6.226 1.00 93.31 100 ASN A O 1
ATOM 813 N N . PHE A 1 101 ? 6.499 -8.069 -7.845 1.00 93.56 101 PHE A N 1
ATOM 814 C CA . PHE A 1 101 ? 6.227 -6.647 -8.062 1.00 93.56 101 PHE A CA 1
ATOM 815 C C . PHE A 1 101 ? 4.824 -6.398 -8.627 1.00 93.56 101 PHE A C 1
ATOM 817 O O . PHE A 1 101 ? 4.168 -5.442 -8.213 1.00 93.56 101 PHE A O 1
ATOM 824 N N . ALA A 1 102 ? 4.314 -7.297 -9.476 1.00 93.50 102 ALA A N 1
ATOM 825 C CA . ALA A 1 102 ? 2.947 -7.226 -9.988 1.00 93.50 102 ALA A CA 1
ATOM 826 C C . ALA A 1 102 ? 1.913 -7.335 -8.856 1.00 93.50 102 ALA A C 1
ATOM 828 O O . ALA A 1 102 ? 0.997 -6.518 -8.763 1.00 93.50 102 ALA A O 1
ATOM 829 N N . LYS A 1 103 ? 2.102 -8.285 -7.927 1.00 93.00 103 LYS A N 1
ATOM 830 C CA . LYS A 1 103 ? 1.255 -8.408 -6.728 1.00 93.00 103 LYS A CA 1
ATOM 831 C C . LYS A 1 103 ? 1.340 -7.169 -5.843 1.00 93.00 103 LYS A C 1
ATOM 833 O O . LYS A 1 103 ? 0.321 -6.701 -5.346 1.00 93.00 103 LYS A O 1
ATOM 838 N N . GLU A 1 104 ? 2.539 -6.623 -5.632 1.00 92.25 104 GLU A N 1
ATOM 839 C CA . GLU A 1 104 ? 2.698 -5.406 -4.830 1.00 92.25 104 GLU A CA 1
ATOM 840 C C . GLU A 1 104 ? 1.977 -4.196 -5.429 1.00 92.25 104 GLU A C 1
ATOM 842 O O . GLU A 1 104 ? 1.455 -3.372 -4.667 1.00 92.25 104 GLU A O 1
ATOM 847 N N . LEU A 1 105 ? 1.958 -4.080 -6.758 1.00 92.62 105 LEU A N 1
ATOM 848 C CA . LEU A 1 105 ? 1.235 -3.033 -7.469 1.00 92.62 105 LEU A CA 1
ATOM 849 C C . LEU A 1 105 ? -0.284 -3.225 -7.343 1.00 92.62 105 LEU A C 1
ATOM 851 O O . LEU A 1 105 ? -0.976 -2.267 -7.009 1.00 92.62 105 LEU A O 1
ATOM 855 N N . ASP A 1 106 ? -0.787 -4.453 -7.505 1.00 92.12 106 ASP A N 1
ATOM 856 C CA . ASP A 1 106 ? -2.213 -4.789 -7.343 1.00 92.12 106 ASP A CA 1
ATOM 857 C C . ASP A 1 106 ? -2.730 -4.475 -5.925 1.00 92.12 106 ASP A C 1
ATOM 859 O O . ASP A 1 106 ? -3.815 -3.919 -5.764 1.00 92.12 106 ASP A O 1
ATOM 863 N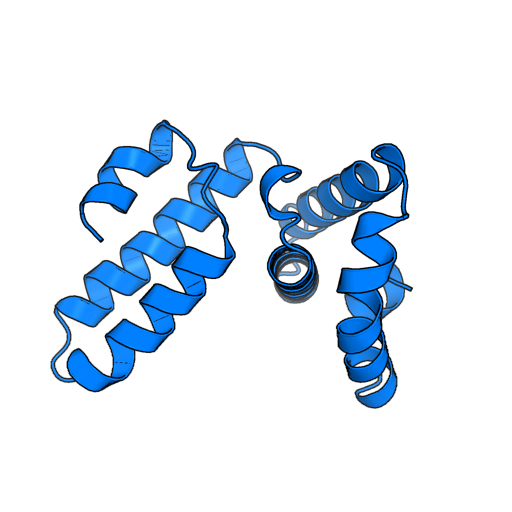 N . THR A 1 107 ? -1.910 -4.682 -4.881 1.00 92.38 107 THR A N 1
ATOM 864 C CA . THR A 1 107 ? -2.294 -4.333 -3.493 1.00 92.38 107 THR A CA 1
ATOM 865 C C . THR A 1 107 ? -2.534 -2.837 -3.244 1.00 92.38 107 THR A C 1
ATOM 867 O O . THR A 1 107 ? -3.024 -2.465 -2.176 1.00 92.38 107 THR A O 1
ATOM 870 N N . LEU A 1 108 ? -2.162 -1.955 -4.180 1.00 91.62 108 LEU A N 1
ATOM 871 C CA . LEU A 1 108 ? -2.485 -0.528 -4.087 1.00 91.62 108 LEU A CA 1
ATOM 872 C C . LEU A 1 108 ? -3.948 -0.227 -4.438 1.00 91.62 108 LEU A C 1
ATOM 874 O O . LEU A 1 108 ? -4.433 0.854 -4.104 1.00 91.62 108 LEU A O 1
ATOM 878 N N . GLY A 1 109 ? -4.645 -1.169 -5.074 1.00 89.56 109 GLY A N 1
ATOM 879 C CA . GLY A 1 109 ? -6.003 -0.997 -5.571 1.00 89.56 109 GLY A CA 1
ATOM 880 C C . GLY A 1 109 ? -6.071 -0.292 -6.928 1.00 89.56 109 GLY A C 1
ATOM 881 O O . GLY A 1 109 ? -5.061 0.043 -7.546 1.00 89.56 109 GLY A O 1
ATOM 882 N N . TYR A 1 110 ? -7.302 -0.063 -7.388 1.00 87.00 110 TYR A N 1
ATOM 883 C CA . TYR A 1 110 ? -7.594 0.377 -8.760 1.00 87.00 110 TYR A CA 1
ATOM 884 C C . TYR A 1 110 ? -7.867 1.885 -8.897 1.00 87.00 110 TYR A C 1
ATOM 886 O O . TYR A 1 110 ? -8.081 2.378 -10.002 1.00 87.00 110 TYR A O 1
ATOM 894 N N . GLU A 1 111 ? -7.834 2.642 -7.796 1.00 88.56 111 GLU A N 1
ATOM 895 C CA . GLU A 1 111 ? -7.961 4.107 -7.807 1.00 88.56 111 GLU A CA 1
ATOM 896 C C . GLU A 1 111 ? -6.629 4.780 -8.172 1.00 88.56 111 GLU A C 1
ATOM 898 O O . GLU A 1 111 ? -5.969 5.417 -7.345 1.00 88.56 111 GLU A O 1
ATOM 903 N N . ILE A 1 112 ? -6.222 4.596 -9.427 1.00 87.94 112 ILE A N 1
ATOM 904 C CA . ILE A 1 112 ? -4.932 5.048 -9.952 1.00 87.94 112 ILE A CA 1
ATOM 905 C C . ILE A 1 112 ? -4.964 6.567 -10.216 1.00 87.94 112 ILE A C 1
ATOM 907 O O . ILE A 1 112 ? -5.789 7.033 -11.007 1.00 87.94 112 ILE A O 1
ATOM 911 N N . PRO A 1 113 ? -4.034 7.352 -9.639 1.00 88.88 113 PRO A N 1
ATOM 912 C CA . PRO A 1 113 ? -3.906 8.780 -9.921 1.00 88.88 113 PRO A CA 1
ATOM 913 C C . PRO A 1 113 ? -3.618 9.078 -11.392 1.00 88.88 113 PRO A C 1
ATOM 915 O O . PRO A 1 113 ? -2.689 8.503 -11.970 1.00 88.88 113 PRO A O 1
ATOM 918 N N . ILE A 1 114 ? -4.316 10.058 -11.976 1.00 87.19 114 ILE A N 1
ATOM 919 C CA . ILE A 1 114 ? -4.158 10.456 -13.392 1.00 87.19 114 ILE A CA 1
ATOM 920 C C . ILE A 1 114 ? -2.692 10.770 -13.723 1.00 87.19 114 ILE A C 1
ATOM 922 O O . ILE A 1 114 ? -2.165 10.335 -14.746 1.00 87.19 114 ILE A O 1
ATOM 926 N N . ALA A 1 115 ? -1.997 11.467 -12.823 1.00 86.62 115 ALA A N 1
ATOM 927 C CA . ALA A 1 115 ? -0.593 11.834 -12.993 1.00 86.62 115 ALA A CA 1
ATOM 928 C C . ALA A 1 115 ? 0.373 10.629 -13.012 1.00 86.62 115 ALA A C 1
ATOM 930 O O . ALA A 1 115 ? 1.492 10.748 -13.515 1.00 86.62 115 ALA A O 1
ATOM 931 N N . SER A 1 116 ? -0.042 9.471 -12.485 1.00 84.50 116 SER A N 1
ATOM 932 C CA . SER A 1 116 ? 0.712 8.207 -12.520 1.00 84.50 116 SER A CA 1
ATOM 933 C C . SER A 1 116 ? 0.300 7.265 -13.655 1.00 84.50 116 SER A C 1
ATOM 935 O O . SER A 1 116 ? 1.018 6.304 -13.925 1.00 84.50 116 SER A O 1
ATOM 937 N N . LEU A 1 117 ? -0.796 7.563 -14.363 1.00 85.81 117 LEU A N 1
ATOM 938 C CA . LEU A 1 117 ? -1.396 6.664 -15.348 1.00 85.81 117 LEU A CA 1
ATOM 939 C C . LEU A 1 117 ? -0.434 6.291 -16.486 1.00 85.81 117 LEU A C 1
ATOM 941 O O . LEU A 1 117 ? -0.378 5.134 -16.880 1.00 85.81 117 LEU A O 1
ATOM 945 N N . ASN A 1 118 ? 0.369 7.238 -16.985 1.00 87.19 118 ASN A N 1
ATOM 946 C CA . ASN A 1 118 ? 1.334 6.960 -18.060 1.00 87.19 118 ASN A CA 1
ATOM 947 C C . ASN A 1 118 ? 2.372 5.903 -17.653 1.00 87.19 118 ASN A C 1
ATOM 949 O O . ASN A 1 118 ? 2.684 5.017 -18.441 1.00 87.19 118 ASN A O 1
ATOM 953 N N . THR A 1 119 ? 2.897 5.997 -16.430 1.00 86.81 119 THR A N 1
ATOM 954 C CA . THR A 1 119 ? 3.854 5.018 -15.900 1.00 86.81 119 THR A CA 1
ATOM 955 C C . THR A 1 119 ? 3.160 3.694 -15.609 1.00 86.81 119 THR A C 1
ATOM 957 O O . THR A 1 119 ? 3.704 2.651 -15.937 1.00 86.81 119 THR A O 1
ATOM 960 N N . TYR A 1 120 ? 1.948 3.733 -15.051 1.00 83.12 120 TYR A N 1
ATOM 961 C CA . TYR A 1 120 ? 1.170 2.534 -14.745 1.00 83.12 120 TYR A CA 1
ATOM 962 C C . TYR A 1 120 ? 0.832 1.711 -15.995 1.00 83.12 120 TYR A C 1
ATOM 964 O O . TYR A 1 120 ? 0.993 0.505 -15.980 1.00 83.12 120 TYR A O 1
ATOM 972 N N . LEU A 1 121 ? 0.427 2.352 -17.098 1.00 87.31 121 LEU A N 1
ATOM 973 C CA . LEU A 1 121 ? 0.091 1.664 -18.355 1.00 87.31 121 LEU A CA 1
ATOM 974 C C . LEU A 1 121 ? 1.299 1.042 -19.076 1.00 87.31 121 LEU A C 1
ATOM 976 O O . LEU A 1 121 ? 1.116 0.301 -20.037 1.00 87.31 121 LEU A O 1
ATOM 980 N N . LYS A 1 122 ? 2.519 1.413 -18.681 1.00 87.25 122 LYS A N 1
ATOM 981 C CA . LYS A 1 122 ? 3.764 0.855 -19.224 1.00 87.25 122 LYS A CA 1
ATOM 982 C C . LYS A 1 122 ? 4.290 -0.325 -18.410 1.00 87.25 122 LYS A C 1
ATOM 984 O O . LYS A 1 122 ? 5.236 -0.958 -18.871 1.00 87.25 122 LYS A O 1
ATOM 989 N N . ALA A 1 123 ? 3.750 -0.522 -17.210 1.00 79.75 123 ALA A N 1
ATOM 990 C CA . ALA A 1 123 ? 4.067 -1.628 -16.321 1.00 79.75 123 ALA A CA 1
ATOM 991 C C . ALA A 1 123 ? 3.219 -2.848 -16.688 1.00 79.75 123 ALA A C 1
ATOM 993 O O . ALA A 1 123 ? 3.756 -3.964 -16.551 1.00 79.75 123 ALA A O 1
#

Foldseek 3Di:
DLVLLLDPPRDPVNVVVCLVCLLVVLVV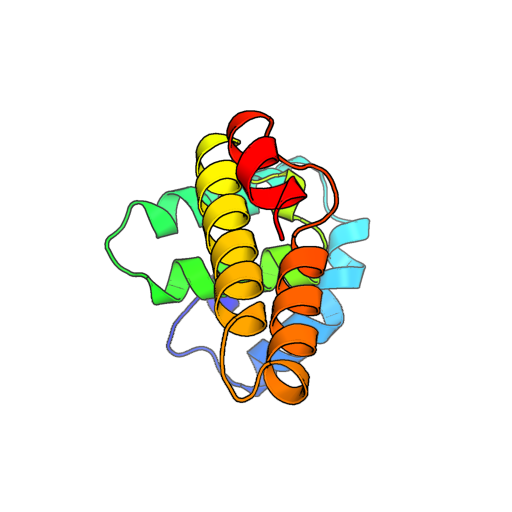DDPVVLLVLQVVLVVCVVPPNVRSNVSSVVSCLSNVSLVSHDLVVLLVVLLVLLVQLLVLCPDPCNVPRNVVSVVVNCSSPDPHRPNNVVSNVND

pLDDT: mean 89.31, std 6.19, range [60.28, 94.88]